Protein AF-A0AA46P0U3-F1 (afdb_monomer)

Radius of gyration: 22.52 Å; Cα contacts (8 Å, |Δi|>4): 187; chains: 1; bounding box: 67×50×65 Å

Secondary structure (DSSP, 8-state):
-------SSSHHHHTTTS-SSHHHHHHHHHHHHTTHHHHHHHHHTTT-TT----EEEEETTEEEEE-TTSEEEEEETTS-EEEEEEEEEEEETTEEEEEEEEEEE--STHHHHHHHHHHHHHHHHHHHHHHHHHHHHHHHHGGGTT---

Sequence (149 aa):
MGFWSGFSSAIANLNNRYSSDPQIREMQQKAEQLKIYDMLKNVANHGDNTKDDASVVEWEECTLNYNQNKLTKLTMKDGAVLYSSEKRRINSSGEYEDYIYVQAFRNGKWVDRLKAYSEKLTQDHAQSLIAKANEEKQKKLQPFNDIDF

Structure (mmCIF, N/CA/C/O backbone):
data_AF-A0AA46P0U3-F1
#
_entry.id   AF-A0AA46P0U3-F1
#
loop_
_atom_site.group_PDB
_atom_site.id
_atom_site.type_symbol
_atom_site.label_atom_id
_atom_site.label_alt_id
_atom_site.label_comp_id
_atom_site.label_asym_id
_atom_site.label_entity_id
_atom_site.label_seq_id
_atom_site.pdbx_PDB_ins_code
_atom_site.Cartn_x
_atom_site.Cartn_y
_atom_site.Cartn_z
_atom_site.occupancy
_atom_site.B_iso_or_equiv
_atom_site.auth_seq_id
_atom_site.auth_comp_id
_atom_site.auth_asym_id
_atom_site.auth_atom_id
_atom_site.pdbx_PDB_model_num
ATOM 1 N N . MET A 1 1 ? 38.937 37.135 -12.945 1.00 41.94 1 MET A N 1
ATOM 2 C CA . MET A 1 1 ? 38.367 36.397 -11.799 1.00 41.94 1 MET A CA 1
ATOM 3 C C . MET A 1 1 ? 36.962 35.981 -12.193 1.00 41.94 1 MET A C 1
ATOM 5 O O . MET A 1 1 ? 36.054 36.797 -12.146 1.00 41.94 1 MET A O 1
ATOM 9 N N . GLY A 1 2 ? 36.844 34.776 -12.751 1.00 35.41 2 GLY A N 1
ATOM 10 C CA . GLY A 1 2 ? 35.596 34.207 -13.256 1.00 35.41 2 GLY A CA 1
ATOM 11 C C . GLY A 1 2 ? 35.087 33.162 -12.274 1.00 35.41 2 GLY A C 1
ATOM 12 O O . GLY A 1 2 ? 35.850 32.332 -11.794 1.00 35.41 2 GLY A O 1
ATOM 13 N N . PHE A 1 3 ? 33.821 33.305 -11.940 1.00 38.09 3 PHE A N 1
ATOM 14 C CA . PHE A 1 3 ? 33.098 32.716 -10.831 1.00 38.09 3 PHE A CA 1
ATOM 15 C C . PHE A 1 3 ? 32.501 31.324 -11.150 1.00 38.09 3 PHE A C 1
ATOM 17 O O . PHE A 1 3 ? 32.151 31.048 -12.292 1.00 38.09 3 PHE A O 1
ATOM 24 N N . TRP A 1 4 ? 32.303 30.529 -10.088 1.00 33.62 4 TRP A N 1
ATOM 25 C CA . TRP A 1 4 ? 31.331 29.430 -9.916 1.00 33.62 4 TRP A CA 1
ATOM 26 C C . TRP A 1 4 ? 31.387 28.208 -10.860 1.00 33.62 4 TRP A C 1
ATOM 28 O O . TRP A 1 4 ? 30.586 28.068 -11.779 1.00 33.62 4 TRP A O 1
ATOM 38 N N . SER A 1 5 ? 32.200 27.207 -10.507 1.00 43.22 5 SER A N 1
ATOM 39 C CA . SER A 1 5 ? 31.948 25.791 -10.830 1.00 43.22 5 SER A CA 1
ATOM 40 C C . SER A 1 5 ? 31.280 25.105 -9.632 1.00 43.22 5 SER A C 1
ATOM 42 O O . SER A 1 5 ? 31.915 24.418 -8.838 1.00 43.22 5 SER A O 1
ATOM 44 N N . GLY A 1 6 ? 29.976 25.340 -9.473 1.00 44.78 6 GLY A N 1
ATOM 45 C CA . GLY A 1 6 ? 29.186 24.854 -8.339 1.00 44.78 6 GLY A CA 1
ATOM 46 C C . GLY A 1 6 ? 27.827 24.295 -8.747 1.00 44.78 6 GLY A C 1
ATOM 47 O O . GLY A 1 6 ? 26.828 24.662 -8.152 1.00 44.78 6 GLY A O 1
ATOM 48 N N . PHE A 1 7 ? 27.767 23.437 -9.766 1.00 42.19 7 PHE A N 1
ATOM 49 C CA . PHE A 1 7 ? 26.556 22.681 -10.112 1.00 42.19 7 PHE A CA 1
ATOM 50 C C . PHE A 1 7 ? 26.945 21.301 -10.648 1.00 42.19 7 PHE A C 1
ATOM 52 O O . PHE A 1 7 ? 26.919 21.070 -11.850 1.00 42.19 7 PHE A O 1
ATOM 59 N N . SER A 1 8 ? 27.351 20.366 -9.782 1.00 44.94 8 SER A N 1
ATOM 60 C CA . SER A 1 8 ? 27.488 18.969 -10.233 1.00 44.94 8 SER A CA 1
ATOM 61 C C . SER A 1 8 ? 27.248 17.885 -9.178 1.00 44.94 8 SER A C 1
ATOM 63 O O . SER A 1 8 ? 27.507 16.718 -9.453 1.00 44.94 8 SER A O 1
ATOM 65 N N . SER A 1 9 ? 26.717 18.206 -7.997 1.00 41.50 9 SER A N 1
ATOM 66 C CA . SER A 1 9 ? 26.431 17.190 -6.966 1.00 41.50 9 SER A CA 1
ATOM 67 C C . SER A 1 9 ? 24.943 16.859 -6.795 1.00 41.50 9 SER A C 1
ATOM 69 O O . SER A 1 9 ? 24.623 15.768 -6.337 1.00 41.50 9 SER A O 1
ATOM 71 N N . ALA A 1 10 ? 24.017 17.727 -7.221 1.00 40.72 10 ALA A N 1
ATOM 72 C CA . ALA A 1 10 ? 22.577 17.485 -7.045 1.00 40.72 10 ALA A CA 1
ATOM 73 C C . ALA A 1 10 ? 21.944 16.593 -8.134 1.00 40.72 10 ALA A C 1
ATOM 75 O O . ALA A 1 10 ? 20.941 15.931 -7.884 1.00 40.72 10 ALA A O 1
ATOM 76 N N . ILE A 1 11 ? 22.524 16.537 -9.339 1.00 42.19 11 ILE A N 1
ATOM 77 C CA . ILE A 1 11 ? 21.941 15.786 -10.470 1.00 42.19 11 ILE A CA 1
ATOM 78 C C . ILE A 1 11 ? 22.324 14.296 -10.417 1.00 42.19 11 ILE A C 1
ATOM 80 O O . ILE A 1 11 ? 21.558 13.441 -10.855 1.00 42.19 11 ILE A O 1
ATOM 84 N N . ALA A 1 12 ? 23.472 13.956 -9.821 1.00 39.16 12 ALA A N 1
ATOM 85 C CA . ALA A 1 12 ? 23.945 12.572 -9.746 1.00 39.16 12 ALA A CA 1
ATOM 86 C C . ALA A 1 12 ? 23.090 11.681 -8.821 1.00 39.16 12 ALA A C 1
ATOM 88 O O . ALA A 1 12 ? 23.016 10.474 -9.035 1.00 39.16 12 ALA A O 1
ATOM 89 N N . ASN A 1 13 ? 22.415 12.262 -7.824 1.00 46.81 13 ASN A N 1
ATOM 90 C CA . ASN A 1 13 ? 21.769 11.498 -6.750 1.00 46.81 13 ASN A CA 1
ATOM 91 C C . ASN A 1 13 ? 20.298 11.120 -7.050 1.00 46.81 13 ASN A C 1
ATOM 93 O O . ASN A 1 13 ? 19.786 10.123 -6.550 1.00 46.81 13 ASN A O 1
ATOM 97 N N . LEU A 1 14 ? 19.622 11.848 -7.948 1.00 48.00 14 LEU A N 1
ATOM 98 C CA . LEU A 1 14 ? 18.266 11.498 -8.409 1.00 48.00 14 LEU A CA 1
ATOM 99 C C . LEU A 1 14 ? 18.248 10.292 -9.363 1.00 48.00 14 LEU A C 1
ATOM 101 O O . LEU A 1 14 ? 17.239 9.592 -9.452 1.00 48.00 14 LEU A O 1
ATOM 105 N N . ASN A 1 15 ? 19.365 10.017 -10.046 1.00 53.00 15 ASN A N 1
ATOM 106 C CA . ASN A 1 15 ? 19.467 8.932 -11.026 1.00 53.00 15 ASN A CA 1
ATOM 107 C C . ASN A 1 15 ? 19.433 7.525 -10.410 1.00 53.00 15 ASN A C 1
ATOM 109 O O . ASN A 1 15 ? 19.183 6.574 -11.140 1.00 53.00 15 ASN A O 1
ATOM 113 N N . ASN A 1 16 ? 19.654 7.380 -9.099 1.00 61.03 16 ASN A N 1
ATOM 114 C CA . ASN A 1 16 ? 19.662 6.068 -8.440 1.00 61.03 16 ASN A CA 1
ATOM 115 C C . ASN A 1 16 ? 18.333 5.697 -7.757 1.00 61.03 16 ASN A C 1
ATOM 117 O O . ASN A 1 16 ? 18.174 4.554 -7.334 1.00 61.03 16 ASN A O 1
ATOM 121 N N . ARG A 1 17 ? 17.385 6.638 -7.617 1.00 69.94 17 ARG A N 1
ATOM 122 C CA . ARG A 1 17 ? 16.059 6.356 -7.029 1.00 69.94 17 ARG A CA 1
ATOM 123 C C . ARG A 1 17 ? 15.083 5.751 -8.035 1.00 69.94 17 ARG A C 1
ATOM 125 O O . ARG A 1 17 ? 14.187 5.003 -7.652 1.00 69.94 17 ARG A O 1
ATOM 132 N N . TYR A 1 18 ? 15.273 6.057 -9.313 1.00 75.31 18 TYR A N 1
ATOM 133 C CA . TYR A 1 18 ? 14.403 5.615 -10.392 1.00 75.31 18 TYR A CA 1
ATOM 134 C C . TYR A 1 18 ? 15.145 4.711 -11.373 1.00 75.31 18 TYR A C 1
ATOM 136 O O . TYR A 1 18 ? 16.371 4.650 -11.391 1.00 75.31 18 TYR A O 1
ATOM 144 N N . SER A 1 19 ? 14.393 3.992 -12.202 1.00 76.56 19 SER A N 1
ATOM 145 C CA . SER A 1 19 ? 14.954 3.217 -13.303 1.00 76.56 19 SER A CA 1
ATOM 146 C C . SER A 1 19 ? 15.702 4.117 -14.290 1.00 76.56 19 SER A C 1
ATOM 148 O O . SER A 1 19 ? 15.300 5.253 -14.549 1.00 76.56 19 SER A O 1
ATOM 150 N N . SER A 1 20 ? 16.774 3.586 -14.880 1.00 77.31 20 SER A N 1
ATOM 151 C CA . SER A 1 20 ? 17.473 4.232 -15.997 1.00 77.31 20 SER A CA 1
ATOM 152 C C . SER A 1 20 ? 16.643 4.213 -17.285 1.00 77.31 20 SER A C 1
ATOM 154 O O . SER A 1 20 ? 16.889 5.021 -18.177 1.00 77.31 20 SER A O 1
ATOM 156 N N . ASP A 1 21 ? 15.657 3.315 -17.375 1.00 80.19 21 ASP A N 1
ATOM 157 C CA . ASP A 1 21 ? 14.692 3.281 -18.472 1.00 80.19 21 ASP A CA 1
ATOM 158 C C . ASP A 1 21 ? 13.690 4.451 -18.334 1.00 80.19 21 ASP A C 1
ATOM 160 O O . ASP A 1 21 ? 12.986 4.525 -17.317 1.00 80.19 21 ASP A O 1
ATOM 164 N N . PRO A 1 22 ? 13.592 5.356 -19.330 1.00 82.19 22 PRO A N 1
ATOM 165 C CA . PRO A 1 22 ? 12.702 6.514 -19.277 1.00 82.19 22 PRO A CA 1
ATOM 166 C C . PRO A 1 22 ? 11.226 6.162 -19.070 1.00 82.19 22 PRO A C 1
ATOM 168 O O . PRO A 1 22 ? 10.552 6.845 -18.301 1.00 82.19 22 PRO A O 1
ATOM 171 N N . GLN A 1 23 ? 10.729 5.096 -19.705 1.00 79.75 23 GLN A N 1
ATOM 172 C CA . GLN A 1 23 ? 9.320 4.705 -19.610 1.00 79.75 23 GLN A CA 1
ATOM 173 C C . GLN A 1 23 ? 9.005 4.174 -18.212 1.00 79.75 23 GLN A C 1
ATOM 175 O O . GLN A 1 23 ? 7.997 4.540 -17.606 1.00 79.75 23 GLN A O 1
ATOM 180 N N . ILE A 1 24 ? 9.900 3.346 -17.666 1.00 80.38 24 ILE A N 1
ATOM 181 C CA . ILE A 1 24 ? 9.756 2.820 -16.304 1.00 80.38 24 ILE A CA 1
ATOM 182 C C . ILE A 1 24 ? 9.846 3.969 -15.297 1.00 80.38 24 ILE A C 1
ATOM 184 O O . ILE A 1 24 ? 9.030 4.041 -14.381 1.00 80.38 24 ILE A O 1
ATOM 188 N N . ARG A 1 25 ? 10.780 4.907 -15.484 1.00 85.19 25 ARG A N 1
ATOM 189 C CA . ARG A 1 25 ? 10.923 6.085 -14.620 1.00 85.19 25 ARG A CA 1
ATOM 190 C C . ARG A 1 25 ? 9.660 6.940 -14.580 1.00 85.19 25 ARG A C 1
ATOM 192 O O . ARG A 1 25 ? 9.234 7.316 -13.492 1.00 85.19 25 ARG A O 1
ATOM 199 N N . GLU A 1 26 ? 9.041 7.222 -15.723 1.00 86.00 26 GLU A N 1
ATOM 200 C CA . GLU A 1 26 ? 7.777 7.969 -15.766 1.00 86.00 26 GLU A CA 1
ATOM 201 C C . GLU A 1 26 ? 6.661 7.245 -15.003 1.00 86.00 26 GLU A C 1
ATOM 203 O O . GLU A 1 26 ? 5.913 7.866 -14.246 1.00 86.00 26 GLU A O 1
ATOM 208 N N . MET A 1 27 ? 6.567 5.919 -15.140 1.00 82.38 27 MET A N 1
ATOM 209 C CA . MET A 1 27 ? 5.590 5.122 -14.394 1.00 82.38 27 MET A CA 1
ATOM 210 C C . MET A 1 27 ? 5.854 5.137 -12.885 1.00 82.38 27 MET A C 1
ATOM 212 O O . MET A 1 27 ? 4.906 5.251 -12.107 1.00 82.38 27 MET A O 1
ATOM 216 N N . GLN A 1 28 ? 7.119 5.058 -12.468 1.00 85.31 28 GLN A N 1
ATOM 217 C CA . GLN A 1 28 ? 7.516 5.151 -11.062 1.00 85.31 28 GLN A CA 1
ATOM 218 C C . GLN A 1 28 ? 7.143 6.513 -10.470 1.00 85.31 28 GLN A C 1
ATOM 220 O O . GLN A 1 28 ? 6.467 6.572 -9.445 1.00 85.31 28 GLN A O 1
ATOM 225 N N . GLN A 1 29 ? 7.500 7.597 -11.164 1.00 87.38 29 GLN A N 1
ATOM 226 C CA . GLN A 1 29 ? 7.158 8.962 -10.761 1.00 87.38 29 GLN A CA 1
ATOM 227 C C . GLN A 1 29 ? 5.645 9.157 -10.672 1.00 87.38 29 GLN A C 1
ATOM 229 O O . GLN A 1 29 ? 5.148 9.748 -9.717 1.00 87.38 29 GLN A O 1
ATOM 234 N N . LYS A 1 30 ? 4.888 8.619 -11.633 1.00 87.88 30 LYS A N 1
ATOM 235 C CA . LYS A 1 30 ? 3.427 8.695 -11.619 1.00 87.88 30 LYS A CA 1
ATOM 236 C C . LYS A 1 30 ? 2.821 7.938 -10.437 1.00 87.88 30 LYS A C 1
ATOM 238 O O . LYS A 1 30 ? 1.907 8.449 -9.797 1.00 87.88 30 LYS A O 1
ATOM 243 N N . ALA A 1 31 ? 3.318 6.742 -10.128 1.00 87.69 31 ALA A N 1
ATOM 244 C CA . ALA A 1 31 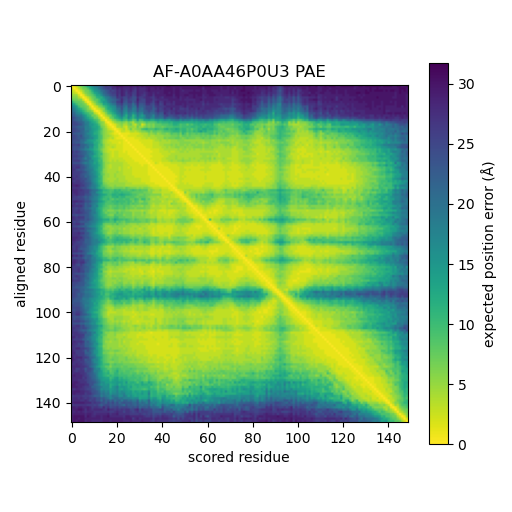? 2.848 5.970 -8.980 1.00 87.69 31 ALA A CA 1
ATOM 245 C C . ALA A 1 31 ? 3.134 6.678 -7.643 1.00 87.69 31 ALA A C 1
ATOM 247 O O . ALA A 1 31 ? 2.308 6.627 -6.730 1.00 87.69 31 ALA A O 1
ATOM 248 N N . GLU A 1 32 ? 4.273 7.364 -7.541 1.00 87.38 32 GLU A N 1
ATOM 249 C CA . GLU A 1 32 ? 4.642 8.173 -6.377 1.00 87.38 32 GLU A CA 1
ATOM 250 C C . GLU A 1 32 ? 3.780 9.436 -6.257 1.00 87.38 32 GLU A C 1
ATOM 252 O O . GLU A 1 32 ? 3.223 9.697 -5.193 1.00 87.38 32 GLU A O 1
ATOM 257 N N . GLN A 1 33 ? 3.566 10.168 -7.356 1.00 88.12 33 GLN A N 1
ATOM 258 C CA . GLN A 1 33 ? 2.663 11.328 -7.397 1.00 88.12 33 GLN A CA 1
ATOM 259 C C . GLN A 1 33 ? 1.239 10.969 -6.969 1.00 88.12 33 GLN A C 1
ATOM 261 O O . GLN A 1 33 ? 0.581 11.730 -6.262 1.00 88.12 33 GLN A O 1
ATOM 266 N N . LEU A 1 34 ? 0.767 9.797 -7.395 1.00 88.88 34 LEU A N 1
ATOM 267 C CA . LEU A 1 34 ? -0.542 9.280 -7.026 1.00 88.88 34 LEU A CA 1
ATOM 268 C C . LEU A 1 34 ? -0.575 8.718 -5.605 1.00 88.88 34 LEU A C 1
ATOM 270 O O . LEU A 1 34 ? -1.661 8.426 -5.131 1.00 88.88 34 LEU A O 1
ATOM 274 N N . LYS A 1 35 ? 0.566 8.564 -4.922 1.00 91.00 35 LYS A N 1
ATOM 275 C CA . LYS A 1 35 ? 0.669 7.959 -3.585 1.00 91.00 35 LYS A CA 1
ATOM 276 C C . LYS A 1 35 ? 0.043 6.562 -3.509 1.00 91.00 35 LYS A C 1
ATOM 278 O O . LYS A 1 35 ? -0.625 6.209 -2.539 1.00 91.00 35 LYS A O 1
ATOM 283 N N . ILE A 1 36 ? 0.268 5.746 -4.545 1.00 91.38 36 ILE A N 1
ATOM 284 C CA . ILE A 1 36 ? -0.272 4.376 -4.621 1.00 91.38 36 ILE A CA 1
ATOM 285 C C . ILE A 1 36 ? 0.181 3.543 -3.421 1.00 91.38 36 ILE A C 1
ATOM 287 O O . ILE A 1 36 ? -0.625 2.822 -2.842 1.00 91.38 36 ILE A O 1
ATOM 291 N N . TYR A 1 37 ? 1.449 3.668 -3.022 1.00 89.69 37 TYR A N 1
ATOM 292 C CA . TYR A 1 37 ? 1.986 2.939 -1.874 1.00 89.69 37 TYR A CA 1
ATOM 293 C C . TYR A 1 37 ? 1.219 3.249 -0.581 1.00 89.69 37 TYR A C 1
ATOM 295 O O . TYR A 1 37 ? 0.811 2.323 0.114 1.00 89.69 37 TYR A O 1
ATOM 303 N N . ASP A 1 38 ? 0.953 4.528 -0.304 1.00 89.44 38 ASP A N 1
ATOM 304 C CA . ASP A 1 38 ? 0.230 4.957 0.899 1.00 89.44 38 ASP A CA 1
ATOM 305 C C . ASP A 1 38 ? -1.207 4.427 0.904 1.00 89.44 38 ASP A C 1
ATOM 307 O O . ASP A 1 38 ? -1.693 3.945 1.924 1.00 89.44 38 ASP A O 1
ATOM 311 N N . MET A 1 39 ? -1.880 4.447 -0.250 1.00 91.31 39 MET A N 1
ATOM 312 C CA . MET A 1 39 ? -3.217 3.863 -0.374 1.00 91.31 39 MET A CA 1
ATOM 313 C C . MET A 1 39 ? -3.209 2.354 -0.124 1.00 91.31 39 MET A C 1
ATOM 315 O O . MET A 1 39 ? -4.084 1.848 0.575 1.00 91.31 39 MET A O 1
ATOM 319 N N . LEU A 1 40 ? -2.229 1.630 -0.672 1.00 91.44 40 LEU A N 1
ATOM 320 C CA . LEU A 1 40 ? -2.093 0.191 -0.446 1.00 91.44 40 LEU A CA 1
ATOM 321 C C . LEU A 1 40 ? -1.783 -0.115 1.019 1.00 91.44 40 LEU A C 1
ATOM 323 O O . LEU A 1 40 ? -2.402 -1.012 1.580 1.00 91.44 40 LEU A O 1
ATOM 327 N N . LYS A 1 41 ? -0.903 0.660 1.660 1.00 91.62 41 LYS A N 1
ATOM 328 C CA . LYS A 1 41 ? -0.647 0.574 3.102 1.00 91.62 41 LYS A CA 1
ATOM 329 C C . LYS A 1 41 ? -1.934 0.777 3.899 1.00 91.62 41 LYS A C 1
ATOM 331 O O . LYS A 1 41 ? -2.225 -0.005 4.800 1.00 91.62 41 LYS A O 1
ATOM 336 N N . ASN A 1 42 ? -2.728 1.783 3.550 1.00 91.38 42 ASN A N 1
ATOM 337 C CA . ASN A 1 42 ? -3.984 2.055 4.235 1.00 91.38 42 ASN A CA 1
ATOM 338 C C . ASN A 1 42 ? -4.987 0.899 4.094 1.00 91.38 42 ASN A C 1
ATOM 340 O O . ASN A 1 42 ? -5.633 0.500 5.061 1.00 91.38 42 ASN A O 1
ATOM 344 N N . VAL A 1 43 ? -5.090 0.327 2.891 1.00 90.81 43 VAL A N 1
ATOM 345 C CA . VAL A 1 43 ? -5.940 -0.841 2.624 1.00 90.81 43 VAL A CA 1
ATOM 346 C C . VAL A 1 43 ? -5.459 -2.067 3.395 1.00 90.81 43 VAL A C 1
ATOM 348 O O . VAL A 1 43 ? -6.263 -2.735 4.041 1.00 90.81 43 VAL A O 1
ATOM 351 N N . ALA A 1 44 ? -4.152 -2.328 3.380 1.00 90.81 44 ALA A N 1
ATOM 352 C CA . ALA A 1 44 ? -3.518 -3.431 4.094 1.00 90.81 44 ALA A CA 1
ATOM 353 C C . ALA A 1 44 ? -3.749 -3.377 5.613 1.00 90.81 44 ALA A C 1
ATOM 355 O O . ALA A 1 44 ? -3.831 -4.421 6.259 1.00 90.81 44 ALA A O 1
ATOM 356 N N . ASN A 1 45 ? -3.873 -2.167 6.164 1.00 89.75 45 ASN A N 1
ATOM 357 C CA . ASN A 1 45 ? -4.081 -1.908 7.587 1.00 89.75 45 ASN A CA 1
ATOM 358 C C . ASN A 1 45 ? -5.524 -1.479 7.921 1.00 89.75 45 ASN A C 1
ATOM 360 O O . ASN A 1 45 ? -5.775 -0.943 9.000 1.00 89.75 45 ASN A O 1
ATOM 364 N N . HIS A 1 46 ? -6.483 -1.711 7.017 1.00 86.94 46 HIS A N 1
ATOM 365 C CA . HIS A 1 46 ? -7.914 -1.451 7.227 1.00 86.94 46 HIS A CA 1
ATOM 366 C C . HIS A 1 46 ? -8.256 -0.024 7.710 1.00 86.94 46 HIS A C 1
ATOM 368 O O . HIS A 1 46 ? -9.140 0.154 8.548 1.00 86.94 46 HIS A O 1
ATOM 374 N N . GLY A 1 47 ? -7.575 1.000 7.189 1.00 82.50 47 GLY A N 1
ATOM 375 C CA . GLY A 1 47 ? -7.817 2.400 7.565 1.00 82.50 47 GLY A CA 1
ATOM 376 C C . GLY A 1 47 ? -6.873 2.948 8.641 1.00 82.50 47 GLY A C 1
ATOM 377 O O . GLY A 1 47 ? -6.886 4.150 8.918 1.00 82.50 47 GLY A O 1
ATOM 378 N N . ASP A 1 48 ? -6.050 2.092 9.254 1.00 83.56 48 ASP A N 1
ATOM 379 C CA . ASP A 1 48 ? -5.076 2.489 10.269 1.00 83.56 48 ASP A CA 1
ATOM 380 C C . ASP A 1 48 ? -3.697 2.752 9.650 1.00 83.56 48 ASP A C 1
ATOM 382 O O . ASP A 1 48 ? -2.823 1.887 9.599 1.00 83.56 48 ASP A O 1
ATOM 386 N N . ASN A 1 49 ? -3.478 3.989 9.205 1.00 76.19 49 ASN A N 1
ATOM 387 C CA . ASN A 1 49 ? -2.207 4.414 8.608 1.00 76.19 49 ASN A CA 1
ATOM 388 C C . ASN A 1 49 ? -1.013 4.418 9.579 1.00 76.19 49 ASN A C 1
ATOM 390 O O . ASN A 1 49 ? 0.125 4.602 9.138 1.00 76.19 49 ASN A O 1
ATOM 394 N N . THR A 1 50 ? -1.249 4.249 10.886 1.00 80.25 50 THR A N 1
ATOM 395 C CA . THR A 1 50 ? -0.171 4.190 11.885 1.00 80.25 50 THR A CA 1
ATOM 396 C C . THR A 1 50 ? 0.483 2.816 11.950 1.00 80.25 50 THR A C 1
ATOM 398 O O . THR A 1 50 ? 1.640 2.707 12.357 1.00 80.25 50 THR A O 1
ATOM 401 N N . LYS A 1 51 ? -0.232 1.781 11.500 1.00 82.19 51 LYS A N 1
ATOM 402 C CA . LYS A 1 51 ? 0.285 0.420 11.408 1.00 82.19 51 LYS A CA 1
ATOM 403 C C . LYS A 1 51 ? 1.066 0.213 10.132 1.00 82.19 51 LYS A C 1
ATOM 405 O O . LYS A 1 51 ? 0.880 0.904 9.132 1.00 82.19 51 LYS A O 1
ATOM 410 N N . ASP A 1 52 ? 1.965 -0.754 10.195 1.00 82.88 52 ASP A N 1
ATOM 411 C CA . ASP A 1 52 ? 2.825 -1.120 9.079 1.00 82.88 52 ASP A CA 1
ATOM 412 C C . ASP A 1 52 ? 2.995 -2.643 8.986 1.00 82.88 52 ASP A C 1
ATOM 414 O O . ASP A 1 52 ? 4.026 -3.178 8.583 1.00 82.88 52 ASP A O 1
ATOM 418 N N . ASP A 1 53 ? 1.972 -3.376 9.414 1.00 84.56 53 ASP A N 1
ATOM 419 C CA . ASP A 1 53 ? 2.057 -4.822 9.548 1.00 84.56 53 ASP A CA 1
ATOM 420 C C . ASP A 1 53 ? 1.961 -5.497 8.182 1.00 84.56 53 ASP A C 1
ATOM 422 O O . ASP A 1 53 ? 1.176 -5.103 7.322 1.00 84.56 53 ASP A O 1
ATOM 426 N N . ALA A 1 54 ? 2.769 -6.538 7.970 1.00 88.19 54 ALA A N 1
ATOM 427 C CA . ALA A 1 54 ? 2.675 -7.320 6.748 1.00 88.19 54 ALA A CA 1
ATOM 428 C C . ALA A 1 54 ? 1.339 -8.073 6.724 1.00 88.19 54 ALA A C 1
ATOM 430 O O . ALA A 1 54 ? 1.030 -8.823 7.652 1.00 88.19 54 ALA A O 1
ATOM 431 N N . SER A 1 55 ? 0.563 -7.898 5.659 1.00 90.31 55 SER A N 1
ATOM 432 C CA . SER A 1 55 ? -0.770 -8.480 5.545 1.00 90.31 55 SER A CA 1
ATOM 433 C C . SER A 1 55 ? -1.097 -8.861 4.106 1.00 90.31 55 SER A C 1
ATOM 435 O O . SER A 1 55 ? -0.523 -8.349 3.141 1.00 90.31 55 SER A O 1
ATOM 437 N N . VAL A 1 56 ? -2.020 -9.811 3.967 1.00 92.12 56 VAL A N 1
ATOM 438 C CA . VAL A 1 56 ? -2.613 -10.172 2.681 1.00 92.12 56 VAL A CA 1
ATOM 439 C C . VAL A 1 56 ? -4.091 -9.829 2.751 1.00 92.12 56 VAL A C 1
ATOM 441 O O . VAL A 1 56 ? -4.795 -10.328 3.626 1.00 92.12 56 VAL A O 1
ATOM 444 N N . VAL A 1 57 ? -4.545 -8.963 1.851 1.00 92.44 57 VAL A N 1
ATOM 445 C CA . VAL A 1 57 ? -5.915 -8.445 1.822 1.00 92.44 57 VAL A CA 1
ATOM 446 C C . VAL A 1 57 ? -6.515 -8.674 0.443 1.00 92.44 57 VAL A C 1
ATOM 448 O O . VAL A 1 57 ? -5.860 -8.463 -0.578 1.00 92.44 57 VAL A O 1
ATOM 451 N N . GLU A 1 58 ? -7.774 -9.095 0.408 1.00 91.94 58 GLU A N 1
ATOM 452 C CA . GLU A 1 58 ? -8.554 -9.195 -0.822 1.00 91.94 58 GLU A CA 1
ATOM 453 C C . GLU A 1 58 ? -9.378 -7.917 -1.028 1.00 91.94 58 GLU A C 1
ATOM 455 O O . GLU A 1 58 ? -10.065 -7.449 -0.121 1.00 91.94 58 GLU A O 1
ATOM 460 N N . TRP A 1 59 ? -9.311 -7.342 -2.228 1.00 89.38 59 TRP A N 1
ATOM 461 C CA . TRP A 1 59 ? -10.032 -6.129 -2.614 1.00 89.38 59 TRP A CA 1
ATOM 462 C C . TRP A 1 59 ? -10.479 -6.217 -4.076 1.00 89.38 59 TRP A C 1
ATOM 464 O O . TRP A 1 59 ? -9.632 -6.298 -4.954 1.00 89.38 59 TRP A O 1
ATOM 474 N N . GLU A 1 60 ? -11.789 -6.182 -4.353 1.00 84.00 60 GLU A N 1
ATOM 475 C CA . GLU A 1 60 ? -12.354 -6.196 -5.723 1.00 84.00 60 GLU A CA 1
ATOM 476 C C . GLU A 1 60 ? -11.722 -7.262 -6.647 1.00 84.00 60 GLU A C 1
ATOM 478 O O . GLU A 1 60 ? -11.261 -6.960 -7.746 1.00 84.00 60 GLU A O 1
ATOM 483 N N . GLU A 1 61 ? -11.652 -8.513 -6.179 1.00 87.56 61 GLU A N 1
ATOM 484 C CA . GLU A 1 61 ? -10.984 -9.630 -6.880 1.00 87.56 61 GLU A CA 1
ATOM 485 C C . GLU A 1 61 ? -9.471 -9.446 -7.112 1.00 87.56 61 GLU A C 1
ATOM 487 O O . GLU A 1 61 ? -8.844 -10.195 -7.863 1.00 87.56 61 GLU A O 1
ATOM 492 N N . CYS A 1 62 ? -8.861 -8.466 -6.457 1.00 90.31 62 CYS A N 1
ATOM 493 C CA . CYS A 1 62 ? -7.423 -8.302 -6.377 1.00 90.31 62 CYS A CA 1
ATOM 494 C C . CYS A 1 62 ? -6.915 -8.826 -5.035 1.00 90.31 62 CYS A C 1
ATOM 496 O O . CYS A 1 62 ? -7.547 -8.654 -3.995 1.00 90.31 62 CYS A O 1
ATOM 498 N N . THR A 1 63 ? -5.727 -9.410 -5.047 1.00 93.50 63 THR A N 1
ATOM 499 C CA . THR A 1 63 ? -4.982 -9.765 -3.845 1.00 93.50 63 THR A CA 1
ATOM 500 C C . THR A 1 63 ? -3.860 -8.756 -3.660 1.00 93.50 63 THR A C 1
ATOM 502 O O . THR A 1 63 ? -2.959 -8.636 -4.500 1.00 93.50 63 THR A O 1
ATOM 505 N N . LEU A 1 64 ? -3.920 -8.027 -2.552 1.00 93.00 64 LEU A N 1
ATOM 506 C CA . LEU A 1 64 ? -2.848 -7.184 -2.058 1.00 93.00 64 LEU A CA 1
ATOM 507 C C . LEU A 1 64 ? -1.994 -7.998 -1.092 1.00 93.00 64 LEU A C 1
ATOM 509 O O . LEU A 1 64 ? -2.473 -8.427 -0.051 1.00 93.00 64 LEU A O 1
ATOM 513 N N . ASN A 1 65 ? -0.723 -8.179 -1.422 1.00 93.00 65 ASN A N 1
ATOM 514 C CA . ASN A 1 65 ? 0.293 -8.655 -0.498 1.00 93.00 65 ASN A CA 1
ATOM 515 C C . ASN A 1 65 ? 1.145 -7.454 -0.085 1.00 93.00 65 ASN A C 1
ATOM 517 O O . ASN A 1 65 ? 1.920 -6.940 -0.895 1.00 93.00 65 ASN A O 1
ATOM 521 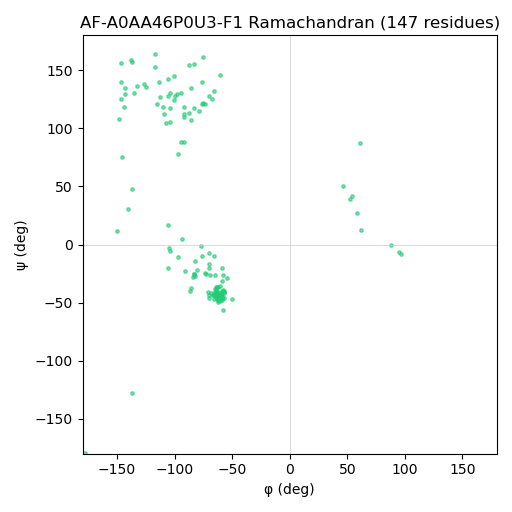N N . TYR A 1 66 ? 0.942 -6.975 1.136 1.00 91.31 66 TYR A N 1
ATOM 522 C CA . TYR A 1 66 ? 1.659 -5.844 1.698 1.00 91.31 66 TYR A CA 1
ATOM 523 C C . TYR A 1 66 ? 2.780 -6.331 2.610 1.00 91.31 66 TYR A C 1
ATOM 525 O O . TYR A 1 66 ? 2.564 -7.119 3.531 1.00 91.31 66 TYR A O 1
ATOM 533 N N . ASN A 1 67 ? 3.994 -5.842 2.365 1.00 88.69 67 ASN A N 1
ATOM 534 C CA . ASN A 1 67 ? 5.131 -6.110 3.229 1.00 88.69 67 ASN A CA 1
ATOM 535 C C . ASN A 1 67 ? 6.097 -4.925 3.228 1.00 88.69 67 ASN A C 1
ATOM 537 O O . ASN A 1 67 ? 6.848 -4.721 2.274 1.00 88.69 67 ASN A O 1
ATOM 541 N N . GLN A 1 68 ? 6.123 -4.205 4.346 1.00 79.38 68 GLN A N 1
ATOM 542 C CA . GLN A 1 68 ? 6.959 -3.025 4.574 1.00 79.38 68 GLN A CA 1
ATOM 543 C C . GLN A 1 68 ? 8.470 -3.248 4.414 1.00 79.38 68 GLN A C 1
ATOM 545 O O . GLN A 1 68 ? 9.211 -2.316 4.112 1.00 79.38 68 GLN A O 1
ATOM 550 N N . ASN A 1 69 ? 8.942 -4.479 4.623 1.00 79.25 69 ASN A N 1
ATOM 551 C CA . ASN A 1 69 ? 10.365 -4.825 4.590 1.00 79.25 69 ASN A CA 1
ATOM 552 C C . ASN A 1 69 ? 10.764 -5.549 3.301 1.00 79.25 69 ASN A C 1
ATOM 554 O O . ASN A 1 69 ? 11.936 -5.877 3.125 1.00 79.25 69 ASN A O 1
ATOM 558 N N . LYS A 1 70 ? 9.798 -5.870 2.435 1.00 81.88 70 LYS A N 1
ATOM 559 C CA . LYS A 1 70 ? 10.023 -6.663 1.226 1.00 81.88 70 LYS A CA 1
ATOM 560 C C . LYS A 1 70 ? 9.269 -6.048 0.046 1.00 81.88 70 LYS A C 1
ATOM 562 O O . LYS A 1 70 ? 9.438 -4.873 -0.273 1.00 81.88 70 LYS A O 1
ATOM 567 N N . LEU A 1 71 ? 8.490 -6.888 -0.627 1.00 87.19 71 LEU A N 1
ATOM 568 C CA . LEU A 1 71 ? 7.742 -6.581 -1.823 1.00 87.19 71 LEU A CA 1
ATOM 569 C C . LEU A 1 71 ? 6.297 -6.270 -1.441 1.00 87.19 71 LEU A C 1
ATOM 571 O O . LEU A 1 71 ? 5.658 -7.082 -0.773 1.00 87.19 71 LEU A O 1
ATOM 575 N N . THR A 1 72 ? 5.775 -5.148 -1.924 1.00 90.31 72 THR A N 1
ATOM 576 C CA . THR A 1 72 ? 4.333 -4.894 -1.940 1.00 90.31 72 THR A CA 1
ATOM 577 C C . THR A 1 72 ? 3.809 -5.169 -3.338 1.00 90.31 72 THR A C 1
ATOM 579 O O . THR A 1 72 ? 4.306 -4.604 -4.310 1.00 90.31 72 THR A O 1
ATOM 582 N N . LYS A 1 73 ? 2.813 -6.048 -3.458 1.00 93.56 73 LYS A N 1
ATOM 583 C CA . LYS A 1 73 ? 2.290 -6.496 -4.750 1.00 93.56 73 LYS A CA 1
ATOM 584 C C . LYS A 1 73 ? 0.770 -6.502 -4.758 1.00 93.56 73 LYS A C 1
ATOM 586 O O . LYS A 1 73 ? 0.148 -7.114 -3.898 1.00 93.56 73 LYS A O 1
ATOM 591 N N . LEU A 1 74 ? 0.192 -5.890 -5.785 1.00 93.25 74 LEU A N 1
ATOM 592 C CA . LEU A 1 74 ? -1.229 -5.952 -6.098 1.00 93.25 74 LEU A CA 1
ATOM 593 C C . LEU A 1 74 ? -1.428 -6.774 -7.373 1.00 93.25 74 LEU A C 1
ATOM 595 O O . LEU A 1 74 ? -0.928 -6.407 -8.443 1.00 93.25 74 LEU A O 1
ATOM 599 N N . THR A 1 75 ? -2.157 -7.880 -7.255 1.00 93.62 75 THR A N 1
ATOM 600 C CA . THR A 1 75 ? -2.401 -8.823 -8.358 1.00 93.62 75 THR A CA 1
ATOM 601 C C . THR A 1 75 ? -3.899 -9.013 -8.551 1.00 93.62 75 THR A C 1
ATOM 603 O O . THR A 1 75 ? -4.611 -9.170 -7.569 1.00 93.62 75 THR A O 1
ATOM 606 N N . MET A 1 76 ? -4.382 -9.004 -9.791 1.00 92.38 76 MET A N 1
ATOM 607 C CA . MET A 1 76 ? -5.755 -9.395 -10.123 1.00 92.38 76 MET A CA 1
ATOM 608 C C . MET A 1 76 ? -5.919 -10.922 -10.061 1.00 92.38 76 MET A C 1
ATOM 610 O O . MET A 1 76 ? -4.940 -11.667 -10.125 1.00 92.38 76 MET A O 1
ATOM 614 N N . LYS A 1 77 ? -7.163 -11.398 -9.966 1.00 89.25 77 LYS A N 1
ATOM 615 C CA . LYS A 1 77 ? -7.527 -12.827 -9.943 1.00 89.25 77 LYS A CA 1
ATOM 616 C C . LYS A 1 77 ? -6.998 -13.640 -11.130 1.00 89.25 77 LYS A C 1
ATOM 618 O O . LYS A 1 77 ? -6.737 -14.829 -10.989 1.00 89.25 77 LYS A O 1
ATOM 623 N N . ASP A 1 78 ? -6.822 -13.005 -12.286 1.00 87.62 78 ASP A N 1
ATOM 624 C CA . ASP A 1 78 ? -6.238 -13.601 -13.496 1.00 87.62 78 ASP A CA 1
ATOM 625 C C . ASP A 1 78 ? -4.699 -13.728 -13.440 1.00 87.62 78 ASP A C 1
ATOM 627 O O . ASP A 1 78 ? -4.077 -14.232 -14.375 1.00 87.62 78 ASP A O 1
ATOM 631 N N . GLY A 1 79 ? -4.070 -13.273 -12.352 1.00 86.75 79 GLY A N 1
ATOM 632 C CA . GLY A 1 79 ? -2.622 -13.254 -12.167 1.00 86.75 79 GLY A CA 1
ATOM 633 C C . GLY A 1 79 ? -1.939 -11.990 -12.697 1.00 86.75 79 GLY A C 1
ATOM 634 O O . GLY A 1 79 ? -0.720 -11.849 -12.554 1.00 86.75 79 GLY A O 1
ATOM 635 N N . ALA A 1 80 ? -2.679 -11.042 -13.279 1.00 89.81 80 ALA A N 1
ATOM 636 C CA . ALA A 1 80 ? -2.103 -9.808 -13.791 1.00 89.81 80 ALA A CA 1
ATOM 637 C C . ALA A 1 80 ? -1.636 -8.887 -12.653 1.00 89.81 80 ALA A C 1
ATOM 639 O O . ALA A 1 80 ? -2.391 -8.528 -11.751 1.00 89.81 80 ALA A O 1
ATOM 640 N N . VAL A 1 81 ? -0.378 -8.447 -12.719 1.00 91.81 81 VAL A N 1
ATOM 641 C CA . VAL A 1 81 ? 0.205 -7.531 -11.729 1.00 91.81 81 VAL A CA 1
ATOM 642 C C . VAL A 1 81 ? -0.164 -6.092 -12.076 1.00 91.81 81 VAL A C 1
ATOM 644 O O . VAL A 1 81 ? 0.218 -5.584 -13.133 1.00 91.81 81 VAL A O 1
ATOM 647 N N . LEU A 1 82 ? -0.900 -5.434 -11.181 1.00 91.56 82 LEU A N 1
ATOM 648 C CA . LEU A 1 82 ? -1.280 -4.025 -11.311 1.00 91.56 82 LEU A CA 1
ATOM 649 C C . LEU A 1 82 ? -0.216 -3.093 -10.737 1.00 91.56 82 LEU A C 1
ATOM 651 O O . LEU A 1 82 ? 0.087 -2.054 -11.326 1.00 91.56 82 LEU A O 1
ATOM 655 N N . TYR A 1 83 ? 0.362 -3.484 -9.603 1.00 92.62 83 TYR A N 1
ATOM 656 C CA . TYR A 1 83 ? 1.415 -2.741 -8.927 1.00 92.62 83 TYR A CA 1
ATOM 657 C C . TYR A 1 83 ? 2.382 -3.703 -8.239 1.00 92.62 83 TYR A C 1
ATOM 659 O O . TYR A 1 83 ? 1.962 -4.699 -7.650 1.00 92.62 83 TYR A O 1
ATOM 667 N N . SER A 1 84 ? 3.673 -3.404 -8.312 1.00 92.06 84 SER A N 1
ATOM 668 C CA . SER A 1 84 ? 4.724 -4.096 -7.574 1.00 92.06 84 SER A CA 1
ATOM 669 C C . SER A 1 84 ? 5.766 -3.080 -7.151 1.00 92.06 84 SER A C 1
ATOM 671 O O . SER A 1 84 ? 6.261 -2.324 -7.989 1.00 92.06 84 SER A O 1
ATOM 673 N N . SER A 1 85 ? 6.125 -3.080 -5.878 1.00 90.56 85 SER A N 1
ATOM 674 C CA . SER A 1 85 ? 7.205 -2.263 -5.350 1.00 90.56 85 SER A CA 1
ATOM 675 C C . SER A 1 85 ? 8.076 -3.042 -4.385 1.00 90.56 85 SER A C 1
ATOM 677 O O . SER A 1 85 ? 7.660 -4.037 -3.800 1.00 90.56 85 SER A O 1
ATOM 679 N N . GLU A 1 86 ? 9.303 -2.571 -4.234 1.00 89.50 86 GLU A N 1
ATOM 680 C CA . GLU A 1 86 ? 10.310 -3.114 -3.339 1.00 89.50 86 GLU 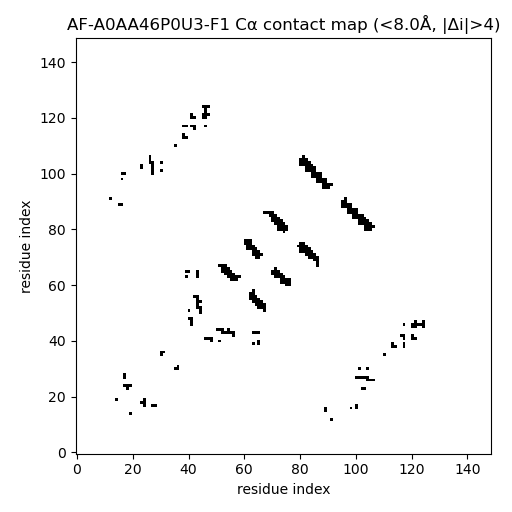A CA 1
ATOM 681 C C . GLU A 1 86 ? 10.934 -1.963 -2.556 1.00 89.50 86 GLU A C 1
ATOM 683 O O . GLU A 1 86 ? 11.256 -0.920 -3.128 1.00 89.50 86 GLU A O 1
ATOM 688 N N . LYS A 1 87 ? 11.134 -2.146 -1.253 1.00 87.00 87 LYS A N 1
ATOM 689 C CA . LYS A 1 87 ? 11.887 -1.181 -0.454 1.00 87.00 87 LYS A CA 1
ATOM 690 C C . LYS A 1 87 ? 13.380 -1.341 -0.738 1.00 87.00 87 LYS A C 1
ATOM 692 O O . LYS A 1 87 ? 13.945 -2.414 -0.540 1.00 87.00 87 LYS A O 1
ATOM 697 N N . ARG A 1 88 ? 14.025 -0.275 -1.207 1.00 85.56 88 ARG A N 1
ATOM 698 C CA . ARG A 1 88 ? 15.463 -0.232 -1.487 1.00 85.56 88 ARG A CA 1
ATOM 699 C C . ARG A 1 88 ? 16.139 0.790 -0.598 1.00 85.56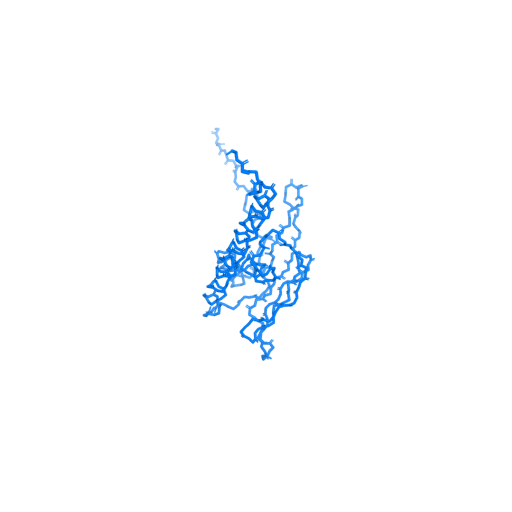 88 ARG A C 1
ATOM 701 O O . ARG A 1 88 ? 15.531 1.771 -0.189 1.00 85.56 88 ARG A O 1
ATOM 708 N N . ARG A 1 89 ? 17.416 0.554 -0.323 1.00 83.62 89 ARG A N 1
ATOM 709 C CA . ARG A 1 89 ? 18.250 1.445 0.475 1.00 83.62 89 ARG A CA 1
ATOM 710 C C . ARG A 1 89 ? 19.320 2.054 -0.412 1.00 83.62 89 ARG A C 1
ATOM 712 O O . ARG A 1 89 ? 20.042 1.327 -1.092 1.00 83.62 89 ARG A O 1
ATOM 719 N N . ILE A 1 90 ? 19.413 3.375 -0.407 1.00 79.50 90 ILE A N 1
ATOM 720 C CA . ILE A 1 90 ? 20.463 4.127 -1.091 1.00 79.50 90 ILE A CA 1
ATOM 721 C C . ILE A 1 90 ? 21.336 4.815 -0.049 1.00 79.50 90 ILE A C 1
ATOM 723 O O . ILE A 1 90 ? 20.837 5.318 0.953 1.00 79.50 90 ILE A O 1
ATOM 727 N N . ASN A 1 91 ? 22.647 4.826 -0.282 1.00 77.12 91 ASN A N 1
ATOM 728 C CA . ASN A 1 91 ? 23.542 5.722 0.435 1.00 77.12 91 ASN A CA 1
ATOM 729 C C . ASN A 1 91 ? 23.547 7.064 -0.304 1.00 77.12 91 ASN A C 1
ATOM 731 O O . ASN A 1 91 ? 24.080 7.164 -1.411 1.00 77.12 91 ASN A O 1
ATOM 735 N N . SER A 1 92 ? 22.905 8.062 0.291 1.00 69.62 92 SER A N 1
ATOM 736 C CA . SER A 1 92 ? 22.872 9.432 -0.200 1.00 69.62 92 SER A CA 1
ATOM 737 C C . SER A 1 92 ? 23.704 10.283 0.752 1.00 69.62 92 SER A C 1
ATOM 739 O O . SER A 1 92 ? 23.351 10.458 1.913 1.00 69.62 92 SER A O 1
ATOM 741 N N . SER A 1 93 ? 24.838 10.799 0.274 1.00 67.50 93 SER A N 1
ATOM 742 C CA . SER A 1 93 ? 25.699 11.715 1.043 1.00 67.50 93 SER A CA 1
ATOM 743 C C . SER A 1 93 ? 26.220 11.166 2.386 1.00 67.50 93 SER A C 1
ATOM 745 O O . SER A 1 93 ? 26.533 11.946 3.281 1.00 67.50 93 SER A O 1
ATOM 747 N N . GLY A 1 94 ? 26.355 9.843 2.531 1.00 70.94 94 GLY A N 1
ATOM 748 C CA . GLY A 1 94 ? 26.820 9.196 3.764 1.00 70.94 94 GLY A CA 1
ATOM 749 C C . GLY A 1 94 ? 25.698 8.724 4.692 1.00 70.94 94 GLY A C 1
ATOM 750 O O . GLY A 1 94 ? 25.982 8.011 5.654 1.00 70.94 94 GLY A O 1
ATOM 751 N N . GLU A 1 95 ? 24.442 9.049 4.385 1.00 74.00 95 GLU A N 1
ATOM 752 C CA . GLU A 1 95 ? 23.265 8.582 5.115 1.00 74.00 95 GLU A CA 1
ATOM 753 C C . GLU A 1 95 ? 22.521 7.508 4.317 1.00 74.00 95 GLU A C 1
ATOM 755 O O . GLU A 1 95 ? 22.433 7.547 3.086 1.00 74.00 95 GLU A O 1
ATOM 760 N N . TYR A 1 96 ? 21.999 6.508 5.027 1.00 76.38 96 TYR A N 1
ATOM 761 C CA . TYR A 1 96 ? 21.175 5.467 4.427 1.00 76.38 96 TYR A CA 1
ATOM 762 C C . TYR A 1 96 ? 19.720 5.916 4.405 1.00 76.38 96 TYR A C 1
ATOM 764 O O . TYR A 1 96 ? 19.079 6.006 5.449 1.00 76.38 96 TYR A O 1
ATOM 772 N N . GLU A 1 97 ? 19.192 6.137 3.207 1.00 78.44 97 GLU A N 1
ATOM 773 C CA . GLU A 1 97 ? 17.784 6.445 2.995 1.00 78.44 97 GLU A CA 1
ATOM 774 C C . GLU A 1 97 ? 17.076 5.228 2.404 1.00 78.44 97 GLU A C 1
ATOM 776 O O . GLU A 1 97 ? 17.503 4.658 1.393 1.00 78.44 97 GLU A O 1
ATOM 781 N N . ASP A 1 9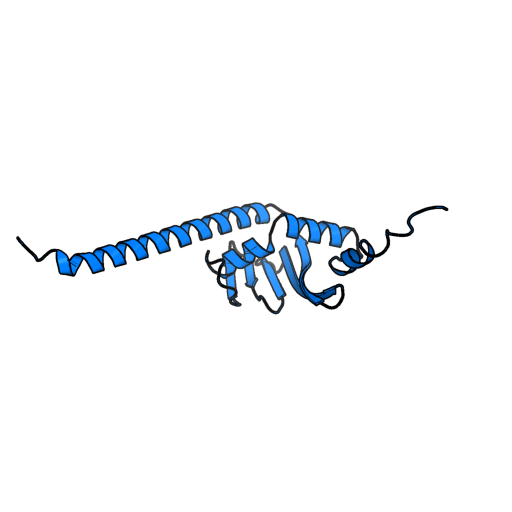8 ? 15.973 4.833 3.034 1.00 82.12 98 ASP A N 1
ATOM 782 C CA . ASP A 1 98 ? 15.071 3.837 2.475 1.00 82.12 98 ASP A CA 1
ATOM 783 C C . ASP A 1 98 ? 14.064 4.530 1.543 1.00 82.12 98 ASP A C 1
ATOM 785 O O . ASP A 1 98 ? 13.467 5.547 1.895 1.00 82.12 98 ASP A O 1
ATOM 789 N N . TYR A 1 99 ? 13.840 3.963 0.362 1.00 81.69 99 TYR A N 1
ATOM 790 C CA . TYR A 1 99 ? 12.872 4.454 -0.613 1.00 81.69 99 TYR A CA 1
ATOM 791 C C . TYR A 1 99 ? 12.093 3.297 -1.242 1.00 81.69 99 TYR A C 1
ATOM 793 O O . TYR A 1 99 ? 12.529 2.143 -1.237 1.00 81.69 99 TYR A O 1
ATOM 801 N N . ILE A 1 100 ? 10.918 3.603 -1.788 1.00 85.06 100 ILE A N 1
ATOM 802 C CA . ILE A 1 100 ? 10.072 2.618 -2.462 1.00 85.06 100 ILE A CA 1
ATOM 803 C C . ILE A 1 100 ? 10.406 2.616 -3.952 1.00 85.06 100 ILE A C 1
ATOM 805 O O . ILE A 1 100 ? 10.122 3.569 -4.671 1.00 85.06 100 ILE A O 1
ATOM 809 N N . TYR A 1 101 ? 10.993 1.524 -4.428 1.00 86.44 101 TYR A N 1
ATOM 810 C CA . TYR A 1 101 ? 11.270 1.311 -5.840 1.00 86.44 101 TYR A CA 1
ATOM 811 C C . TYR A 1 101 ? 10.100 0.580 -6.498 1.00 86.44 101 TYR A C 1
ATOM 813 O O . TYR A 1 101 ? 9.864 -0.604 -6.247 1.00 86.44 101 TYR A O 1
ATOM 821 N N . VAL A 1 102 ? 9.354 1.274 -7.357 1.00 88.38 102 VAL A N 1
ATOM 822 C CA . VAL A 1 102 ? 8.226 0.676 -8.087 1.00 88.38 102 VAL A CA 1
ATOM 823 C C . VAL A 1 102 ? 8.756 -0.140 -9.269 1.00 88.38 102 VAL A C 1
ATOM 825 O O . VAL A 1 102 ? 9.347 0.396 -10.198 1.00 88.38 102 VAL A O 1
ATOM 828 N N . GLN A 1 103 ? 8.563 -1.453 -9.239 1.00 87.56 103 GLN A N 1
ATOM 829 C CA . GLN A 1 103 ? 9.023 -2.374 -10.282 1.00 87.56 103 GLN A CA 1
ATOM 830 C C . GLN A 1 103 ? 8.019 -2.491 -11.432 1.00 87.56 103 GLN A C 1
ATOM 832 O O . GLN A 1 103 ? 8.405 -2.614 -12.589 1.00 87.56 103 GLN A O 1
ATOM 837 N N . ALA A 1 104 ? 6.725 -2.465 -11.113 1.00 86.94 104 ALA A N 1
ATOM 838 C CA . ALA A 1 104 ? 5.658 -2.544 -12.098 1.00 86.94 104 ALA A CA 1
ATOM 839 C C . ALA A 1 104 ? 4.507 -1.641 -11.673 1.00 86.94 104 ALA A C 1
ATOM 841 O O . ALA A 1 104 ? 4.088 -1.667 -10.517 1.00 86.94 104 ALA A O 1
ATOM 842 N N . PHE A 1 105 ? 3.972 -0.870 -12.612 1.00 90.00 105 PHE A N 1
ATOM 843 C CA . PHE A 1 105 ? 2.778 -0.072 -12.390 1.00 90.00 105 PHE A CA 1
ATOM 844 C C . PHE A 1 105 ? 1.963 0.005 -13.673 1.00 90.00 105 PHE A C 1
ATOM 846 O O . PHE A 1 105 ? 2.459 0.412 -14.721 1.00 90.00 105 PHE A O 1
ATOM 853 N N . ARG A 1 106 ? 0.692 -0.378 -13.585 1.00 88.62 106 ARG A N 1
ATOM 854 C CA . ARG A 1 106 ? -0.270 -0.241 -14.676 1.00 88.62 106 ARG A CA 1
ATOM 855 C C . ARG A 1 106 ? -1.241 0.863 -14.326 1.00 88.62 106 ARG A C 1
ATOM 857 O O . ARG A 1 106 ? -2.140 0.656 -13.522 1.00 88.62 106 ARG A O 1
ATOM 864 N N . ASN A 1 107 ? -1.095 2.028 -14.940 1.00 84.94 107 ASN A N 1
ATOM 865 C CA . ASN A 1 107 ? -2.063 3.099 -14.746 1.00 84.94 107 ASN A CA 1
ATOM 866 C C . ASN A 1 107 ? -3.434 2.704 -15.328 1.00 84.94 107 ASN A C 1
ATOM 868 O O . ASN A 1 107 ? -3.516 2.260 -16.471 1.00 84.94 107 ASN A O 1
ATOM 872 N N . GLY A 1 108 ? -4.515 2.900 -14.574 1.00 88.12 108 GLY A N 1
ATOM 873 C CA . GLY A 1 108 ? -5.867 2.579 -15.030 1.00 88.12 108 GLY A CA 1
ATOM 874 C C . GLY A 1 108 ? -6.939 2.935 -14.004 1.00 88.12 108 GLY A C 1
ATOM 875 O O . GLY A 1 108 ? -6.628 3.405 -12.915 1.00 88.12 108 GLY A O 1
ATOM 876 N N . LYS A 1 109 ? -8.208 2.660 -14.333 1.00 90.06 109 LYS A N 1
ATOM 877 C CA . LYS A 1 109 ? -9.378 3.010 -13.498 1.00 90.06 109 LYS A CA 1
ATOM 878 C C . LYS A 1 109 ? -9.362 2.406 -12.087 1.00 90.06 109 LYS A C 1
ATOM 880 O O . LYS A 1 109 ? -10.090 2.870 -11.219 1.00 90.06 109 LYS A O 1
ATOM 885 N N . TRP A 1 110 ? -8.581 1.349 -11.859 1.00 90.69 110 TRP A N 1
ATOM 886 C CA . TRP A 1 110 ? -8.430 0.759 -10.528 1.00 90.69 110 TRP A CA 1
ATOM 887 C C . TRP A 1 110 ? -7.759 1.728 -9.549 1.00 90.69 110 TRP A C 1
ATOM 889 O O . TRP A 1 110 ? -8.028 1.636 -8.362 1.00 90.69 110 TRP A O 1
ATOM 899 N N . VAL A 1 111 ? -6.947 2.680 -10.025 1.00 91.38 111 VAL A N 1
ATOM 900 C CA . VAL A 1 111 ? -6.316 3.696 -9.171 1.00 91.38 111 VAL A CA 1
ATOM 901 C C . VAL A 1 111 ? -7.374 4.567 -8.499 1.00 91.38 111 VAL A C 1
ATOM 903 O O . VAL A 1 111 ? -7.337 4.753 -7.287 1.00 91.38 111 VAL A O 1
ATOM 906 N N . ASP A 1 112 ? -8.352 5.050 -9.267 1.00 91.62 112 ASP A N 1
ATOM 907 C CA . ASP A 1 112 ? -9.431 5.887 -8.734 1.00 91.62 112 ASP A CA 1
ATOM 908 C C . ASP A 1 112 ? -10.310 5.104 -7.750 1.00 91.62 112 ASP A C 1
ATOM 910 O O . ASP A 1 112 ? -10.710 5.628 -6.710 1.00 91.62 112 ASP A O 1
ATOM 914 N N . ARG A 1 113 ? -10.564 3.820 -8.041 1.00 92.00 113 ARG A N 1
ATOM 915 C CA . ARG A 1 113 ? -11.302 2.933 -7.128 1.00 92.00 113 ARG A CA 1
ATOM 916 C C . ARG A 1 113 ? -10.529 2.657 -5.844 1.00 92.00 113 ARG A C 1
ATOM 918 O O . ARG A 1 113 ? -11.113 2.732 -4.768 1.00 92.00 113 ARG A O 1
ATOM 925 N N . LEU A 1 114 ? -9.225 2.393 -5.945 1.00 92.62 114 LEU A N 1
ATOM 926 C CA . LEU A 1 114 ? -8.355 2.192 -4.789 1.00 92.62 114 LEU A CA 1
ATOM 927 C C . LEU A 1 114 ? -8.356 3.439 -3.905 1.00 92.62 114 LEU A C 1
ATOM 929 O O . LEU A 1 114 ? -8.487 3.326 -2.689 1.00 92.62 114 LEU A O 1
ATOM 933 N N . LYS A 1 115 ? -8.272 4.623 -4.519 1.00 92.12 115 LYS A N 1
ATOM 934 C CA . LYS A 1 115 ? -8.335 5.898 -3.809 1.00 92.12 115 LYS A CA 1
ATOM 935 C C . LYS A 1 115 ? -9.629 6.033 -3.023 1.00 92.12 115 LYS A C 1
ATOM 937 O O . LYS A 1 115 ? -9.566 6.173 -1.803 1.00 92.12 115 LYS A O 1
ATOM 942 N N . ALA A 1 116 ? -10.773 5.907 -3.693 1.00 92.31 116 ALA A N 1
ATOM 943 C CA . ALA A 1 116 ? -12.081 5.998 -3.049 1.00 92.31 116 ALA A CA 1
ATOM 944 C C . ALA A 1 116 ? -12.243 4.967 -1.918 1.00 92.31 116 ALA A C 1
ATOM 946 O O . ALA A 1 116 ? -12.758 5.285 -0.846 1.00 92.31 116 ALA A O 1
ATOM 947 N N . TYR A 1 117 ? -11.759 3.740 -2.125 1.00 92.25 117 TYR A N 1
ATOM 948 C CA . TYR A 1 117 ? -11.802 2.692 -1.111 1.00 92.25 117 TYR A CA 1
ATOM 949 C C . TYR A 1 117 ? -10.914 3.015 0.099 1.00 92.25 117 TYR A C 1
ATOM 951 O O . TYR A 1 117 ? -11.352 2.881 1.239 1.00 92.25 117 TYR A O 1
ATOM 959 N N . SER A 1 118 ? -9.696 3.510 -0.129 1.00 90.75 118 SER A N 1
ATOM 960 C CA . SER A 1 118 ? -8.788 3.920 0.947 1.00 90.75 118 SER A CA 1
ATOM 961 C C . SER A 1 118 ? -9.347 5.107 1.751 1.00 90.75 118 SER A C 1
ATOM 963 O O . SER A 1 118 ? -9.257 5.138 2.979 1.00 90.75 118 SER A O 1
ATOM 965 N N . GLU A 1 119 ? -9.988 6.070 1.085 1.00 90.75 119 GLU A N 1
ATOM 966 C CA . GLU A 1 119 ? -10.631 7.212 1.741 1.00 90.75 119 GLU A CA 1
ATOM 967 C C . GLU A 1 119 ? -11.789 6.739 2.622 1.00 90.75 119 GLU A C 1
ATOM 969 O O . GLU A 1 119 ? -11.878 7.137 3.785 1.00 90.75 119 GLU A O 1
ATOM 974 N N . LYS A 1 120 ? -12.611 5.815 2.109 1.00 91.69 120 LYS A N 1
ATOM 975 C CA . LYS A 1 120 ? -13.687 5.188 2.878 1.00 91.69 120 LYS A CA 1
ATOM 976 C C . LYS A 1 120 ? -13.160 4.465 4.120 1.00 91.69 120 LYS A C 1
ATOM 978 O O . LYS A 1 120 ? -13.667 4.704 5.208 1.00 91.69 120 LYS A O 1
ATOM 983 N N . LEU A 1 121 ? -12.111 3.649 3.990 1.00 90.88 121 LEU A N 1
ATOM 984 C CA . LEU A 1 121 ? -11.513 2.952 5.138 1.00 90.88 121 LEU A CA 1
ATOM 985 C C . LEU A 1 121 ? -11.015 3.921 6.213 1.00 90.88 121 LEU A C 1
ATOM 987 O O . LEU A 1 121 ? -11.203 3.686 7.404 1.00 90.88 121 LEU A O 1
ATOM 991 N N . THR A 1 122 ? -10.416 5.036 5.797 1.00 88.69 122 THR A N 1
ATOM 992 C CA . THR A 1 122 ? -9.951 6.076 6.725 1.00 88.69 122 THR A CA 1
ATOM 993 C C . THR A 1 122 ? -11.118 6.695 7.495 1.00 88.69 122 THR A C 1
ATOM 995 O O . THR A 1 122 ? -11.028 6.906 8.705 1.00 88.69 122 THR A O 1
ATOM 998 N N . GLN A 1 123 ? -12.226 6.977 6.803 1.00 88.62 123 GLN A N 1
ATOM 999 C CA . GLN A 1 123 ? -13.438 7.521 7.415 1.00 88.62 123 GLN A CA 1
ATOM 1000 C C . GLN A 1 123 ? -14.077 6.523 8.386 1.00 88.62 123 GLN A C 1
ATOM 1002 O O . GLN A 1 123 ? -14.380 6.896 9.520 1.00 88.62 123 GLN A O 1
ATOM 1007 N N . ASP A 1 124 ? -14.220 5.263 7.976 1.00 88.50 124 ASP A N 1
ATOM 1008 C CA . ASP A 1 124 ? -14.791 4.193 8.798 1.00 88.50 124 ASP A CA 1
ATOM 1009 C C . ASP A 1 124 ? -13.952 3.980 10.072 1.00 88.50 124 ASP A C 1
ATOM 1011 O O . ASP A 1 124 ? -14.487 3.906 11.184 1.00 88.50 124 ASP A O 1
ATOM 1015 N N . HIS A 1 125 ? -12.620 3.974 9.943 1.00 86.88 125 HIS A N 1
ATOM 1016 C CA . HIS A 1 125 ? -11.715 3.864 11.084 1.00 86.88 125 HIS A CA 1
ATOM 1017 C C . HIS A 1 125 ? -11.862 5.056 12.044 1.00 86.88 125 HIS A C 1
ATOM 1019 O O . HIS A 1 125 ? -12.042 4.854 13.248 1.00 86.88 125 HIS A O 1
ATOM 1025 N N . ALA A 1 126 ? -11.878 6.291 11.532 1.00 84.69 126 ALA A N 1
ATOM 1026 C CA . ALA A 1 126 ? -12.066 7.488 12.352 1.00 84.69 126 ALA A CA 1
ATOM 1027 C C . ALA A 1 126 ? -13.409 7.482 13.107 1.00 84.69 126 ALA A C 1
ATOM 1029 O O . ALA A 1 126 ? -13.449 7.784 14.302 1.00 84.69 126 ALA A O 1
ATOM 1030 N N . GLN A 1 127 ? -14.500 7.081 12.446 1.00 85.69 127 GLN A N 1
ATOM 1031 C CA . GLN A 1 127 ? -15.810 6.939 13.087 1.00 85.69 127 GLN A CA 1
ATOM 1032 C C . GLN A 1 127 ? -15.787 5.880 14.195 1.00 85.69 127 GLN A C 1
ATOM 1034 O O . GLN A 1 127 ? -16.318 6.118 15.282 1.00 85.69 127 GLN A O 1
ATOM 1039 N N . SER A 1 128 ? -15.120 4.746 13.963 1.00 84.81 128 SER A N 1
ATOM 1040 C CA . SER A 1 128 ? -15.000 3.681 14.965 1.00 84.81 128 SER A CA 1
ATOM 1041 C C . SER A 1 128 ? -14.255 4.136 16.229 1.00 84.81 128 SER A C 1
ATOM 1043 O O . SER A 1 128 ? -14.637 3.764 17.340 1.00 84.81 128 SER A O 1
ATOM 1045 N N . LEU A 1 129 ? -13.235 4.991 16.086 1.00 84.19 129 LEU A N 1
ATOM 1046 C CA . LEU A 1 129 ? -12.499 5.560 17.217 1.00 84.19 129 LEU A CA 1
ATOM 1047 C C . LEU A 1 129 ? -13.361 6.539 18.022 1.00 84.19 129 LEU A C 1
ATOM 1049 O O . LEU A 1 129 ? -13.350 6.498 19.252 1.00 84.19 129 LEU A O 1
ATOM 1053 N N . ILE A 1 130 ? -14.144 7.383 17.343 1.00 86.25 130 ILE A N 1
ATOM 1054 C CA . ILE A 1 130 ? -15.073 8.316 17.997 1.00 86.25 130 ILE A CA 1
ATOM 1055 C C . ILE A 1 130 ? -16.153 7.548 18.769 1.00 86.25 130 ILE A C 1
ATOM 1057 O O . ILE A 1 130 ? -16.443 7.890 19.916 1.00 86.25 130 ILE A O 1
ATOM 1061 N N . ALA A 1 131 ? -16.720 6.494 18.175 1.00 85.00 131 ALA A N 1
ATOM 1062 C CA . ALA A 1 131 ? -17.721 5.653 18.827 1.00 85.00 131 ALA A CA 1
ATOM 1063 C C . ALA A 1 131 ? -17.165 4.998 20.102 1.00 85.00 131 ALA A C 1
ATOM 1065 O O . ALA A 1 131 ? -17.757 5.147 21.171 1.00 85.00 131 ALA A O 1
ATOM 1066 N N . LYS A 1 132 ? -15.975 4.384 20.026 1.00 85.62 132 LYS A N 1
ATOM 1067 C CA . LYS A 1 132 ? -15.293 3.799 21.195 1.00 85.62 132 LYS A CA 1
ATOM 1068 C C . LYS A 1 132 ? -15.020 4.833 22.287 1.00 85.62 132 LYS A C 1
ATOM 1070 O O . LYS A 1 132 ? -15.302 4.583 23.456 1.00 85.62 132 LYS A O 1
ATOM 1075 N N . ALA A 1 133 ? -14.537 6.020 21.917 1.00 83.69 133 ALA A N 1
ATOM 1076 C CA . ALA A 1 133 ? -14.289 7.094 22.875 1.00 83.69 133 ALA A CA 1
ATOM 1077 C C . ALA A 1 133 ? -15.581 7.572 23.566 1.00 83.69 133 ALA A C 1
ATOM 1079 O O . ALA A 1 133 ? -15.566 7.900 24.753 1.00 83.69 133 ALA A O 1
ATOM 1080 N N . ASN A 1 134 ? -16.706 7.605 22.847 1.00 80.81 134 ASN A N 1
ATOM 1081 C CA . ASN A 1 134 ? -18.003 7.966 23.414 1.00 80.81 134 ASN A CA 1
ATOM 1082 C C . ASN A 1 134 ? -18.553 6.876 24.346 1.00 80.81 134 ASN A C 1
ATOM 1084 O O . ASN A 1 134 ? -19.046 7.208 25.423 1.00 80.81 134 ASN A O 1
ATOM 1088 N N . GLU A 1 135 ? -18.417 5.597 23.993 1.00 82.00 135 GLU A N 1
ATOM 1089 C CA . GLU A 1 135 ? -18.780 4.481 24.879 1.00 82.00 135 GLU A CA 1
ATOM 1090 C C . GLU A 1 135 ? -17.968 4.495 26.179 1.00 82.00 135 GLU A C 1
ATOM 1092 O O . GLU A 1 135 ? -18.521 4.316 27.264 1.00 82.00 135 GLU A O 1
ATOM 1097 N N . GLU A 1 136 ? -16.660 4.748 26.101 1.00 82.38 136 GLU A N 1
ATOM 1098 C CA . GLU A 1 136 ? -15.814 4.874 27.289 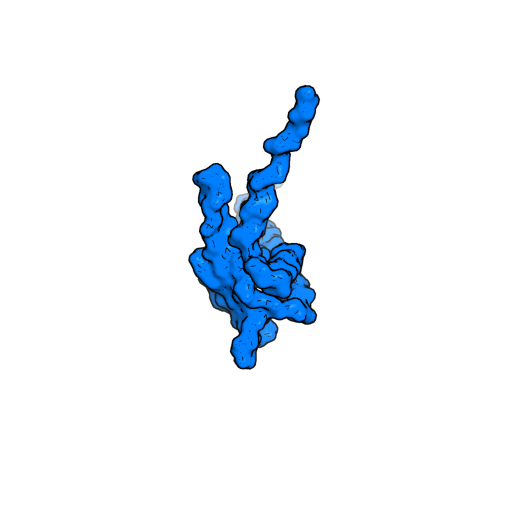1.00 82.38 136 GLU A CA 1
ATOM 1099 C C . GLU A 1 136 ? -16.222 6.057 28.168 1.00 82.38 136 GLU A C 1
ATOM 1101 O O . GLU A 1 136 ? -16.243 5.931 29.393 1.00 82.38 136 GLU A O 1
ATOM 1106 N N . LYS A 1 137 ? -16.574 7.202 27.567 1.00 78.12 137 LYS A N 1
ATOM 1107 C CA . LYS A 1 137 ? -17.121 8.346 28.311 1.00 78.12 137 LYS A CA 1
ATOM 1108 C C . LYS A 1 137 ? -18.426 7.974 29.011 1.00 78.12 137 LYS A C 1
ATOM 1110 O O . LYS A 1 137 ? -18.566 8.268 30.191 1.00 78.12 137 LYS A O 1
ATOM 1115 N N . GLN A 1 138 ? -19.345 7.288 28.331 1.00 77.81 138 GLN A N 1
ATOM 1116 C CA . GLN A 1 138 ? -20.604 6.845 28.937 1.00 77.81 138 GLN A CA 1
ATOM 1117 C C . GLN A 1 138 ? -20.369 5.863 30.091 1.00 77.81 138 GLN A C 1
ATOM 1119 O O . GLN A 1 138 ? -20.921 6.063 31.169 1.00 77.81 138 GLN A O 1
ATOM 1124 N N . LYS A 1 139 ? -19.489 4.867 29.927 1.00 78.56 139 LYS A N 1
ATOM 1125 C CA . LYS A 1 139 ? -19.108 3.934 31.006 1.00 78.56 139 LYS A CA 1
ATOM 1126 C C . LYS A 1 139 ? -18.465 4.643 32.201 1.00 78.56 139 LYS A C 1
ATOM 1128 O O . LYS A 1 139 ? -18.696 4.247 33.336 1.00 78.56 139 LYS A O 1
ATOM 1133 N N . LYS A 1 140 ? -17.682 5.701 31.966 1.00 77.69 140 LYS A N 1
ATOM 1134 C CA . LYS A 1 140 ? -17.088 6.526 33.033 1.00 77.69 140 LYS A CA 1
ATOM 1135 C C . LYS A 1 140 ? -18.105 7.420 33.745 1.00 77.69 140 LYS A C 1
ATOM 1137 O O . LYS A 1 140 ? -17.872 7.763 34.896 1.00 77.69 140 LYS A O 1
ATOM 1142 N N . LEU A 1 141 ? -19.206 7.785 33.087 1.00 73.69 141 LEU A N 1
ATOM 1143 C CA . LEU A 1 141 ? -20.298 8.569 33.675 1.00 73.69 141 LEU A CA 1
ATOM 1144 C C . LEU A 1 141 ? -21.296 7.701 34.460 1.00 73.69 141 LEU A C 1
ATOM 1146 O O . LEU A 1 141 ? -21.907 8.200 35.397 1.00 73.69 141 LEU A O 1
ATOM 1150 N N . GLN A 1 142 ? -21.421 6.407 34.139 1.00 66.62 142 GLN A N 1
ATOM 1151 C CA . GLN A 1 142 ? -22.283 5.464 34.870 1.00 66.62 142 GLN A CA 1
ATOM 1152 C C . GLN A 1 142 ? -22.095 5.467 36.402 1.00 66.62 142 GLN A C 1
ATOM 1154 O O . GLN A 1 142 ? 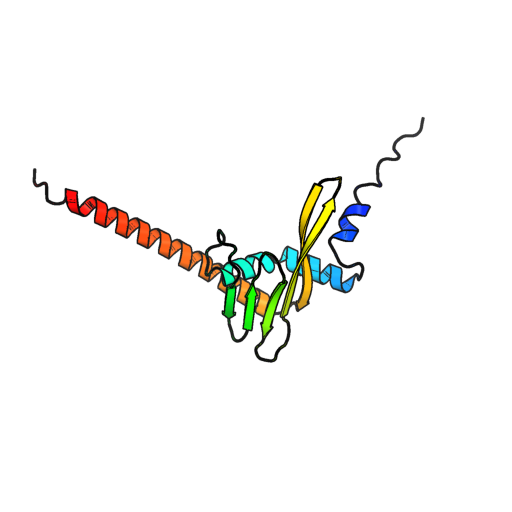-23.106 5.563 37.089 1.00 66.62 142 GLN A O 1
ATOM 1159 N N . PRO A 1 143 ? -20.873 5.436 36.974 1.00 69.69 143 PRO A N 1
ATOM 1160 C CA . PRO A 1 143 ? -20.697 5.463 38.431 1.00 69.69 143 PRO A CA 1
ATOM 1161 C C . PRO A 1 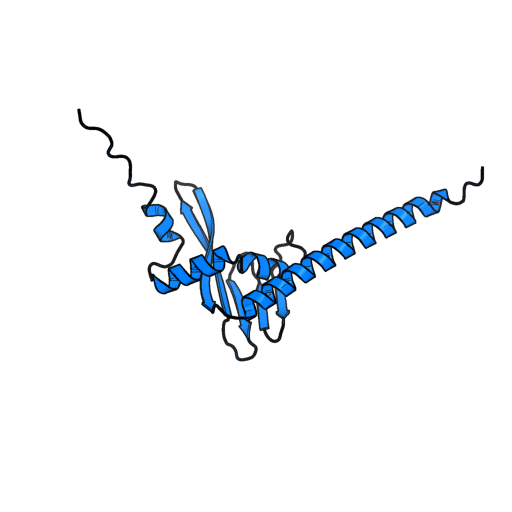143 ? -21.047 6.804 39.101 1.00 69.69 143 PRO A C 1
ATOM 1163 O O . PRO A 1 143 ? -21.049 6.873 40.326 1.00 69.69 143 PRO A O 1
ATOM 1166 N N . PHE A 1 144 ? -21.331 7.866 38.338 1.00 61.41 144 PHE A N 1
ATOM 1167 C CA . PHE A 1 144 ? -21.729 9.176 38.869 1.00 61.41 144 PHE A CA 1
ATOM 1168 C C . PHE A 1 144 ? -23.229 9.470 38.705 1.00 61.41 144 PHE A C 1
ATOM 1170 O O . PHE A 1 144 ? -23.684 10.508 39.173 1.00 61.41 144 PHE A O 1
ATOM 1177 N N . ASN A 1 145 ? -23.998 8.574 38.072 1.00 60.50 145 ASN A N 1
ATOM 1178 C CA . ASN A 1 145 ? -25.443 8.749 37.878 1.00 60.50 145 ASN A CA 1
ATOM 1179 C C . ASN A 1 145 ? -26.292 8.347 39.100 1.00 60.50 145 ASN A C 1
ATOM 1181 O O . ASN A 1 145 ? -27.458 8.721 39.146 1.00 60.50 145 ASN A O 1
ATOM 1185 N N . ASP A 1 146 ? -25.728 7.625 40.074 1.00 57.84 146 ASP A N 1
ATOM 1186 C CA . ASP A 1 146 ? -26.438 7.185 41.292 1.00 57.84 146 ASP A CA 1
ATOM 1187 C C . ASP A 1 146 ? -26.273 8.156 42.483 1.00 57.84 146 ASP A C 1
ATOM 1189 O O . ASP A 1 146 ? -26.727 7.867 43.590 1.00 57.84 146 ASP A O 1
ATOM 1193 N N . ILE A 1 147 ? -25.613 9.306 42.291 1.00 57.94 147 ILE A N 1
ATOM 1194 C CA . ILE A 1 147 ? -25.510 10.347 43.324 1.00 57.94 147 ILE A CA 1
ATOM 1195 C C . ILE A 1 147 ? -26.669 11.328 43.130 1.00 57.94 147 ILE A C 1
ATOM 1197 O O . ILE A 1 147 ? -26.547 12.321 42.414 1.00 57.94 147 ILE A O 1
ATOM 1201 N N . ASP A 1 148 ? -27.798 11.012 43.760 1.00 52.62 148 ASP A N 1
ATOM 1202 C CA . ASP A 1 148 ? -28.920 11.933 43.959 1.00 52.62 148 ASP A CA 1
ATOM 1203 C C . ASP A 1 148 ? -28.529 12.921 45.082 1.00 52.62 148 ASP A C 1
ATOM 1205 O O . ASP A 1 148 ? 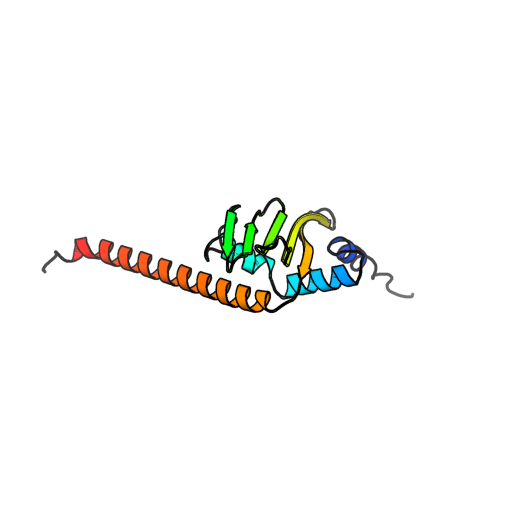-28.135 12.487 46.170 1.00 52.62 148 ASP A O 1
ATOM 1209 N N . PHE A 1 149 ? -28.537 14.229 44.796 1.00 57.78 149 PHE A N 1
ATOM 1210 C CA . PHE A 1 149 ? -28.229 15.306 45.757 1.00 57.78 149 PHE A CA 1
ATOM 1211 C C . PHE A 1 149 ? -29.490 15.799 46.469 1.00 57.78 149 PHE A C 1
ATOM 1213 O O . PHE A 1 149 ? -30.503 16.029 45.771 1.00 57.78 149 PHE A O 1
#

Solvent-accessible surface area (backbone atoms only — not comparable to full-atom values): 8681 Å² total; per-residue (Å²): 141,86,81,83,97,81,85,78,71,77,69,68,62,62,60,74,68,44,58,88,50,66,72,57,25,53,43,36,54,49,42,57,76,67,39,49,66,60,41,50,48,19,53,50,43,64,26,38,72,89,55,71,69,69,32,76,41,81,53,95,67,22,44,34,40,38,28,78,86,42,56,31,38,33,28,39,77,90,67,51,72,43,35,30,31,34,60,42,76,44,78,57,98,86,42,81,44,78,45,78,35,58,78,43,68,58,90,55,75,64,55,61,51,48,48,55,50,29,54,48,29,35,51,55,39,54,51,53,52,54,51,53,54,49,52,54,51,51,62,68,46,55,84,62,70,78,70,82,130

Mean predicted aligned error: 10.7 Å

pLDDT: mean 80.11, std 15.1, range [33.62, 93.62]

Organism: NCBI:txid108980

Foldseek 3Di:
DDDDPDPDQPVVVVPVQADPDPVRRVQQVVCVVLVVVQLLQLQQVQQPSVDQDFGWDDDPQWIWGGDPQAKTWIAHVVRHTAWIWTWDWDQDPNDTDIDIYTPDHDDDPVSVVSVVSSVVSNVVVVVVVVVVVVVVVVVVCVVVPPDDD

Nearest PDB structures (foldseek):
  1bo4-assembly1_B  TM=3.287E-01  e=1.722E-01  Serratia marcescens
  1vkc-assembly1_A  TM=2.856E-01  e=2.472E-01  Pyrococcus furiosus
  7kpu-assembly2_A  TM=4.048E-01  e=1.919E+00  Homo sapiens
  4lgv-assembly1_B  TM=4.112E-01  e=1.185E+00  Mycobacterium avium 104
  6rfy-assembly1_D  TM=3.855E-01  e=1.116E+00  Mycobacteroides abscessus